Protein AF-A0A4R1BFG0-F1 (afdb_monomer)

pLDDT: mean 81.77, std 4.51, range [57.81, 87.94]

Sequence (92 aa):
MSLRPVAMTIAFFSFMLTTVFGLADMMYDFDYFIWQSVGVLIFGNLYFAAVFFLAMFYDLTDRPRRNLLAAFWLGAIPTAAYLYRLYELAVL

Organism: NCBI:txid2502780

Foldseek 3D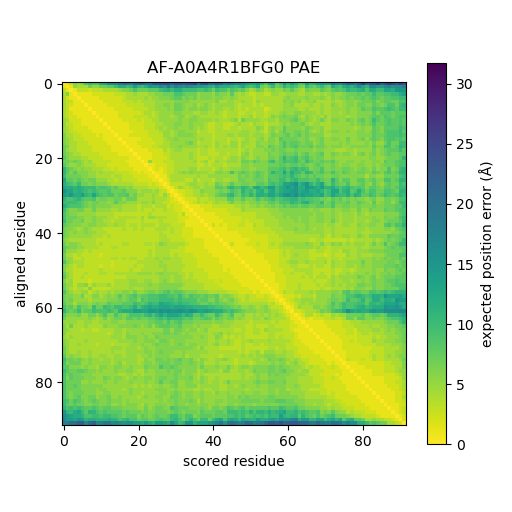i:
DDCLVVLVVLLVVLQVVLVCVLVVQCVPDVVPCVVVSVVSNVLSVVLSVVSVVCSVCVVVDPCSPVVVVVSVVSSVVVVVVSVVVVVVVVVD

Radius of gyration: 14.88 Å; Cα contacts (8 Å, |Δi|>4): 56; chains: 1; bounding box: 33×16×45 Å

Mean predicted aligned error: 5.35 Å

Secondary structure (DSSP, 8-state):
--SHHHHHHHHHHHHHHHHHHHHHHHHH-HHHHHHHHHHHHHHHHHHHHHHHHHHHTGGG-S-HHHHHHHHHHHHHHHHHHHHHHHHHHHH-

Structure (mmCIF, N/CA/C/O backbone):
data_AF-A0A4R1BFG0-F1
#
_entry.id   AF-A0A4R1BFG0-F1
#
loop_
_atom_site.group_PDB
_atom_site.id
_atom_site.type_symbol
_atom_site.label_atom_id
_atom_site.label_alt_id
_atom_site.label_comp_id
_atom_site.label_asym_id
_atom_site.label_entity_id
_atom_site.label_seq_id
_atom_site.pdbx_PDB_ins_code
_atom_site.Cartn_x
_atom_site.Cartn_y
_atom_site.Cartn_z
_atom_site.occupancy
_atom_site.B_iso_or_equiv
_atom_site.auth_seq_id
_atom_site.auth_comp_id
_atom_site.auth_asym_id
_atom_site.auth_atom_id
_atom_site.pdbx_PDB_model_num
ATOM 1 N N . MET A 1 1 ? -18.068 -8.027 15.631 1.00 61.38 1 MET A N 1
ATOM 2 C CA . MET A 1 1 ? -16.697 -8.461 15.278 1.00 61.38 1 MET A CA 1
ATOM 3 C C . MET A 1 1 ? -15.781 -7.250 15.358 1.00 61.38 1 MET A C 1
ATOM 5 O O . MET A 1 1 ? -16.147 -6.216 14.813 1.00 61.38 1 MET A O 1
ATOM 9 N N . SER A 1 2 ? -14.647 -7.341 16.058 1.00 74.81 2 SER A N 1
ATOM 10 C CA . SER A 1 2 ? -13.637 -6.273 16.045 1.00 74.81 2 SER A CA 1
ATOM 11 C C . SER A 1 2 ? -13.004 -6.196 14.653 1.00 74.81 2 SER A C 1
ATOM 13 O O . SER A 1 2 ? -12.593 -7.224 14.122 1.00 74.81 2 SER A O 1
ATOM 15 N N . LEU A 1 3 ? -12.945 -5.005 14.045 1.00 78.56 3 LEU A N 1
ATOM 16 C CA . LEU A 1 3 ? -12.301 -4.801 12.737 1.00 78.56 3 LEU A CA 1
ATOM 17 C C . LEU A 1 3 ? -10.792 -4.523 12.864 1.00 78.56 3 LEU A C 1
ATOM 19 O O . LEU A 1 3 ? -10.105 -4.364 11.857 1.00 78.56 3 LEU A O 1
ATOM 23 N N . ARG A 1 4 ? -10.257 -4.491 14.089 1.00 80.81 4 ARG A N 1
ATOM 24 C CA . ARG A 1 4 ? -8.836 -4.249 14.356 1.00 80.81 4 ARG A CA 1
ATOM 25 C C . ARG A 1 4 ? -7.908 -5.288 13.703 1.00 80.81 4 ARG A C 1
ATOM 27 O O . ARG A 1 4 ? -6.947 -4.862 13.068 1.00 80.81 4 ARG A O 1
ATOM 34 N N . PRO A 1 5 ? -8.185 -6.610 13.759 1.00 85.31 5 PRO A N 1
ATOM 35 C CA . PRO A 1 5 ? -7.368 -7.597 13.050 1.00 85.31 5 PRO A CA 1
ATOM 36 C C . PRO A 1 5 ? -7.379 -7.370 11.536 1.00 85.31 5 PRO A C 1
ATOM 38 O O . PRO A 1 5 ? -6.340 -7.461 10.899 1.00 85.31 5 PRO A O 1
ATOM 41 N N . VAL A 1 6 ? -8.531 -6.982 10.977 1.00 82.06 6 VAL A N 1
ATOM 42 C CA . VAL A 1 6 ? -8.677 -6.688 9.544 1.00 82.06 6 VAL A CA 1
ATOM 43 C C . VAL A 1 6 ? -7.800 -5.500 9.142 1.00 82.06 6 VAL A C 1
ATOM 45 O O . VAL A 1 6 ? -7.071 -5.587 8.160 1.00 82.06 6 VAL A O 1
ATOM 48 N N . ALA A 1 7 ? -7.815 -4.412 9.919 1.00 80.88 7 ALA A N 1
ATOM 49 C CA . ALA A 1 7 ? -6.963 -3.250 9.667 1.00 80.88 7 ALA A CA 1
ATOM 50 C C . ALA A 1 7 ? -5.465 -3.598 9.748 1.00 80.88 7 ALA A C 1
ATOM 52 O O . ALA A 1 7 ? -4.693 -3.176 8.890 1.00 80.88 7 ALA A O 1
ATOM 53 N N . MET A 1 8 ? -5.062 -4.420 10.726 1.00 82.00 8 MET A N 1
ATOM 54 C CA . MET A 1 8 ? -3.675 -4.891 10.855 1.00 82.00 8 MET A CA 1
ATOM 55 C C . MET A 1 8 ? -3.245 -5.741 9.657 1.00 82.00 8 MET A C 1
ATOM 57 O O . MET A 1 8 ? -2.149 -5.556 9.134 1.00 82.00 8 MET A O 1
ATOM 61 N N . THR A 1 9 ? -4.115 -6.635 9.183 1.00 85.12 9 THR A N 1
ATOM 62 C CA . THR A 1 9 ? -3.856 -7.436 7.982 1.00 85.12 9 THR A CA 1
ATOM 63 C C . THR A 1 9 ? -3.706 -6.549 6.747 1.00 85.12 9 THR A C 1
ATOM 65 O O . THR A 1 9 ? -2.757 -6.733 5.993 1.00 85.12 9 THR A O 1
ATOM 68 N N . ILE A 1 10 ? -4.577 -5.550 6.558 1.00 83.06 10 ILE A N 1
ATOM 69 C CA . ILE A 1 10 ? -4.478 -4.604 5.433 1.00 83.06 10 ILE A CA 1
ATOM 70 C C . ILE A 1 10 ? -3.163 -3.820 5.488 1.00 83.06 10 ILE A C 1
ATOM 72 O O . ILE A 1 10 ? -2.501 -3.683 4.461 1.00 83.06 10 ILE A O 1
ATOM 76 N N . ALA A 1 11 ? -2.762 -3.337 6.668 1.00 81.56 11 ALA A N 1
ATOM 77 C CA . ALA A 1 11 ? -1.487 -2.648 6.837 1.00 81.56 11 ALA A CA 1
ATOM 78 C C . ALA A 1 11 ? -0.318 -3.567 6.441 1.00 81.56 11 ALA A C 1
ATOM 80 O O . ALA A 1 11 ? 0.484 -3.215 5.578 1.00 81.56 11 ALA A O 1
ATOM 81 N N . PHE A 1 12 ? -0.266 -4.778 6.998 1.00 84.25 12 PHE A N 1
ATOM 82 C CA . PHE A 1 12 ? 0.798 -5.735 6.700 1.00 84.25 12 PHE A CA 1
ATOM 83 C C . PHE A 1 12 ? 0.884 -6.081 5.206 1.00 84.25 12 PHE A C 1
ATOM 85 O O . PHE A 1 12 ? 1.968 -6.028 4.625 1.00 84.25 12 PHE A O 1
ATOM 92 N N . PHE A 1 13 ? -0.252 -6.373 4.564 1.00 83.38 13 PHE A N 1
ATOM 93 C CA . PHE A 1 13 ? -0.291 -6.643 3.126 1.00 83.38 13 PHE A CA 1
ATOM 94 C C . PHE A 1 13 ? 0.148 -5.441 2.300 1.00 83.38 13 PHE A C 1
ATOM 96 O O . PHE A 1 13 ? 0.873 -5.623 1.328 1.00 83.38 13 PHE A O 1
ATOM 103 N N . SER A 1 14 ? -0.247 -4.227 2.685 1.00 82.81 14 SER A N 1
ATOM 104 C CA . SER A 1 14 ? 0.200 -3.032 1.980 1.00 82.81 14 SER A CA 1
ATOM 105 C C . SER A 1 14 ? 1.714 -2.884 2.035 1.00 82.81 14 SER A C 1
ATOM 107 O O . SER A 1 14 ? 2.318 -2.655 0.996 1.00 82.81 14 SER A O 1
ATOM 109 N N . PHE A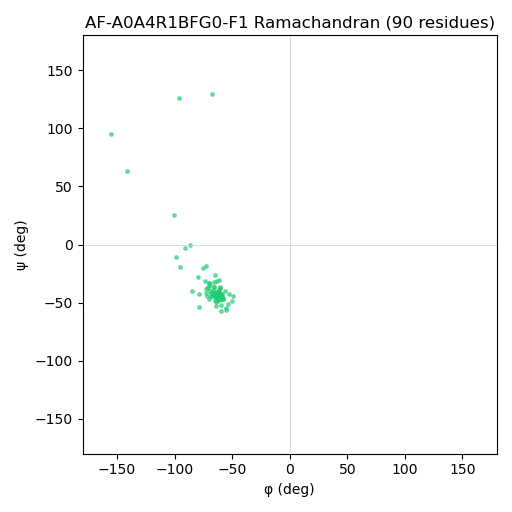 1 15 ? 2.320 -3.037 3.216 1.00 81.38 15 PHE A N 1
ATOM 110 C CA . PHE A 1 15 ? 3.770 -2.935 3.378 1.00 81.38 15 PHE A CA 1
ATOM 111 C C . PHE A 1 15 ? 4.506 -3.987 2.542 1.00 81.38 15 PHE A C 1
ATOM 113 O O . PHE A 1 15 ? 5.439 -3.663 1.806 1.00 81.38 15 PHE A O 1
ATOM 120 N N . MET A 1 16 ? 4.049 -5.240 2.616 1.00 84.75 16 MET A N 1
ATOM 121 C CA . MET A 1 16 ? 4.557 -6.347 1.806 1.00 84.75 16 MET A CA 1
ATOM 122 C C . MET A 1 16 ? 4.488 -6.032 0.309 1.00 84.75 16 MET A C 1
ATOM 124 O O . MET A 1 16 ? 5.510 -6.068 -0.370 1.00 84.75 16 MET A O 1
ATOM 128 N N . LEU A 1 17 ? 3.299 -5.705 -0.206 1.00 82.81 17 LEU A N 1
ATOM 129 C CA . LEU A 1 17 ? 3.075 -5.504 -1.638 1.00 82.81 17 LEU A CA 1
ATOM 130 C C . LEU A 1 17 ? 3.872 -4.320 -2.174 1.00 82.81 17 LEU A C 1
ATOM 132 O O . LEU A 1 17 ? 4.502 -4.444 -3.216 1.00 82.81 17 LEU A O 1
ATOM 136 N N . THR A 1 18 ? 3.907 -3.195 -1.462 1.00 82.88 18 THR A N 1
ATOM 137 C CA . THR A 1 18 ? 4.623 -2.007 -1.945 1.00 82.88 18 THR A CA 1
ATOM 138 C C . THR A 1 18 ? 6.129 -2.205 -1.928 1.00 82.88 18 THR A C 1
ATOM 140 O O . THR A 1 18 ? 6.820 -1.697 -2.805 1.00 82.88 18 THR A O 1
ATOM 143 N N . THR A 1 19 ? 6.639 -2.974 -0.964 1.00 82.12 19 THR A N 1
ATOM 144 C CA . THR A 1 19 ? 8.061 -3.325 -0.904 1.00 82.12 19 THR A CA 1
ATOM 145 C C . THR A 1 19 ? 8.426 -4.292 -2.024 1.00 82.12 19 THR A C 1
ATOM 147 O O . THR A 1 19 ? 9.398 -4.060 -2.733 1.00 82.12 19 THR A O 1
ATOM 150 N N . VAL A 1 20 ? 7.628 -5.346 -2.226 1.00 85.25 20 VAL A N 1
ATOM 151 C CA . VAL A 1 20 ? 7.868 -6.335 -3.285 1.00 85.25 20 VAL A CA 1
ATOM 152 C C . VAL A 1 20 ? 7.769 -5.691 -4.665 1.00 85.25 20 VAL A C 1
ATOM 154 O O . VAL A 1 20 ? 8.682 -5.864 -5.459 1.00 85.25 20 VAL A O 1
ATOM 157 N N . PHE A 1 21 ? 6.717 -4.919 -4.945 1.00 81.19 21 PHE A N 1
ATOM 158 C CA . PHE A 1 21 ? 6.538 -4.260 -6.241 1.00 81.19 21 PHE A CA 1
ATOM 159 C C . PHE A 1 21 ? 7.579 -3.171 -6.494 1.00 81.19 21 PHE A C 1
ATOM 161 O O . PHE A 1 21 ? 8.191 -3.147 -7.557 1.00 81.19 21 PHE A O 1
ATOM 168 N N . GLY A 1 22 ? 7.856 -2.327 -5.496 1.00 78.50 22 GLY A N 1
ATOM 169 C CA . GLY A 1 22 ? 8.887 -1.301 -5.618 1.00 78.50 22 GLY A CA 1
ATOM 170 C C . GLY A 1 22 ? 10.268 -1.890 -5.915 1.00 78.50 22 GLY A C 1
ATOM 171 O O . GLY A 1 22 ? 10.979 -1.374 -6.772 1.00 78.50 22 GLY A O 1
ATOM 172 N N . LEU A 1 23 ? 10.636 -2.989 -5.249 1.00 82.12 23 LEU A N 1
ATOM 173 C CA . LEU A 1 23 ? 11.906 -3.672 -5.500 1.00 82.12 23 LEU A CA 1
ATOM 174 C C . LEU A 1 23 ? 11.913 -4.437 -6.827 1.00 82.12 23 LEU A C 1
ATOM 176 O O . LEU A 1 23 ? 12.914 -4.390 -7.536 1.00 82.12 23 LEU A O 1
ATOM 180 N N . ALA A 1 24 ? 10.822 -5.126 -7.172 1.00 81.25 24 ALA A N 1
ATOM 181 C CA . ALA A 1 24 ? 10.725 -5.897 -8.409 1.00 81.25 24 ALA A CA 1
ATOM 182 C C . ALA A 1 2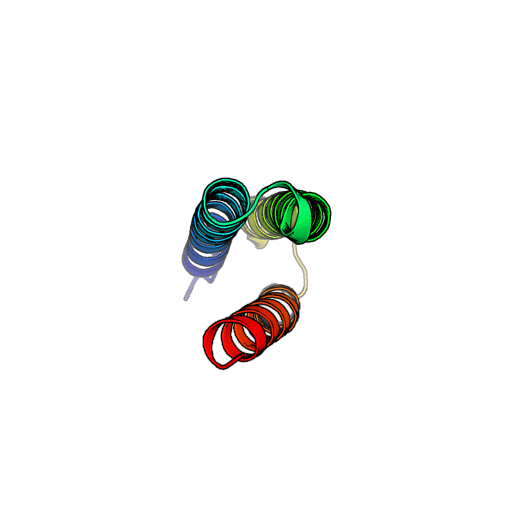4 ? 10.903 -5.006 -9.646 1.00 81.25 24 ALA A C 1
ATOM 184 O O . ALA A 1 24 ? 11.666 -5.362 -10.540 1.00 81.25 24 ALA A O 1
ATOM 185 N N . ASP A 1 25 ? 10.284 -3.826 -9.658 1.00 77.94 25 ASP A N 1
ATOM 186 C CA . ASP A 1 25 ? 10.446 -2.865 -10.751 1.00 77.94 25 ASP A CA 1
ATOM 187 C C . ASP A 1 25 ? 11.878 -2.347 -10.877 1.00 77.94 25 ASP A C 1
ATOM 189 O O . ASP A 1 25 ? 12.422 -2.296 -11.978 1.00 77.94 25 ASP A O 1
ATOM 193 N N . MET A 1 26 ? 12.518 -2.011 -9.749 1.00 79.62 26 MET A N 1
ATOM 194 C CA . MET A 1 26 ? 13.920 -1.579 -9.749 1.00 79.62 26 MET A CA 1
ATOM 195 C C . MET A 1 26 ? 14.859 -2.669 -10.277 1.00 79.62 26 MET A C 1
ATOM 197 O O . MET A 1 26 ? 15.902 -2.348 -10.842 1.00 79.62 26 MET A O 1
ATOM 201 N N . MET A 1 27 ? 14.513 -3.944 -10.076 1.00 82.19 27 MET A N 1
ATOM 202 C CA . MET A 1 27 ? 15.286 -5.080 -10.581 1.00 82.19 27 MET A CA 1
ATOM 203 C C . MET A 1 27 ? 15.036 -5.374 -12.063 1.00 82.19 27 MET A C 1
ATOM 205 O O . MET A 1 27 ? 15.920 -5.943 -12.700 1.00 82.19 27 MET A O 1
ATOM 209 N N . TYR A 1 28 ? 13.857 -5.042 -12.595 1.00 80.50 28 TYR A N 1
ATOM 210 C CA . TYR A 1 28 ? 13.495 -5.351 -13.978 1.00 80.50 28 TYR A CA 1
ATOM 211 C C . TYR A 1 28 ? 14.129 -4.371 -14.971 1.00 80.50 28 TYR A C 1
ATOM 213 O O . TYR A 1 28 ? 14.830 -4.803 -15.882 1.00 80.50 28 TYR A O 1
ATOM 221 N N . ASP A 1 29 ? 13.924 -3.066 -14.777 1.00 77.31 29 ASP A N 1
ATOM 222 C CA . ASP A 1 29 ? 14.547 -2.027 -15.604 1.00 77.31 29 ASP A CA 1
ATOM 223 C C . ASP A 1 29 ? 14.641 -0.710 -14.816 1.00 77.31 29 ASP A C 1
ATOM 225 O O . ASP A 1 29 ? 13.705 0.086 -14.711 1.00 77.31 29 ASP A O 1
ATOM 229 N N . PHE A 1 30 ? 15.805 -0.501 -14.206 1.00 76.94 30 PHE A N 1
ATOM 230 C CA . PHE A 1 30 ? 16.037 0.620 -13.306 1.00 76.94 30 PHE A CA 1
ATOM 231 C C . PHE A 1 30 ? 15.845 1.979 -13.993 1.00 76.94 30 PHE A C 1
ATOM 233 O O . PHE A 1 30 ? 15.220 2.868 -13.417 1.00 76.94 30 PHE A O 1
ATOM 240 N N . ASP A 1 31 ? 16.336 2.145 -15.221 1.00 80.69 31 ASP A N 1
ATOM 241 C CA . ASP A 1 31 ? 16.342 3.447 -15.893 1.00 80.69 31 ASP A CA 1
ATOM 242 C C . ASP A 1 31 ? 14.928 3.896 -16.283 1.00 80.69 31 ASP A C 1
ATOM 244 O O . ASP A 1 31 ? 14.614 5.089 -16.231 1.00 80.69 31 ASP A O 1
ATOM 248 N N . TYR A 1 32 ? 14.052 2.944 -16.616 1.00 78.19 32 TYR A N 1
ATOM 249 C CA . 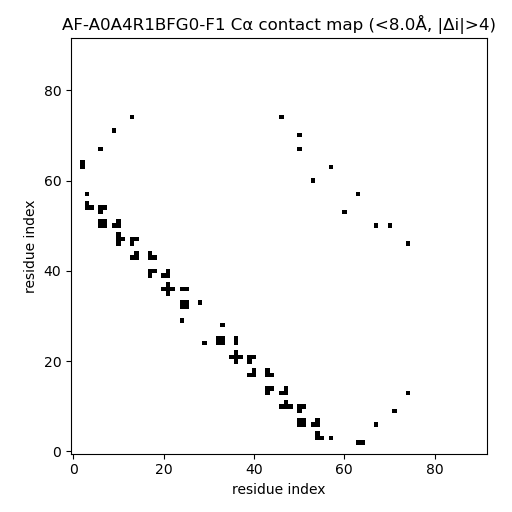TYR A 1 32 ? 12.666 3.238 -16.968 1.00 78.19 32 TYR A CA 1
ATOM 250 C C . TYR A 1 32 ? 11.747 3.353 -15.741 1.00 78.19 32 TYR A C 1
ATOM 252 O O . TYR A 1 32 ? 10.894 4.247 -15.690 1.00 78.19 32 TYR A O 1
ATOM 260 N N . PHE A 1 33 ? 11.924 2.485 -14.737 1.00 77.56 33 PHE A N 1
ATOM 261 C CA . PHE A 1 33 ? 10.954 2.327 -13.648 1.00 77.56 33 PHE A CA 1
ATOM 262 C C . PHE A 1 33 ? 11.281 3.057 -12.348 1.00 77.56 33 PHE A C 1
ATOM 264 O O . PHE A 1 33 ? 10.392 3.182 -11.504 1.00 77.56 33 PHE A O 1
ATOM 271 N N . ILE A 1 34 ? 12.491 3.604 -12.166 1.00 81.00 34 ILE A N 1
ATOM 272 C CA . ILE A 1 34 ? 12.923 4.166 -10.871 1.00 81.00 34 ILE A CA 1
ATOM 273 C C . ILE A 1 34 ? 11.911 5.137 -10.251 1.00 81.00 34 ILE A C 1
ATOM 275 O O . ILE A 1 34 ? 11.599 5.041 -9.064 1.00 81.00 34 ILE A O 1
ATOM 279 N N . TRP A 1 35 ? 11.342 6.047 -11.043 1.00 80.12 35 TRP A N 1
ATOM 280 C CA . TRP A 1 35 ? 10.387 7.036 -10.543 1.00 80.12 35 TRP A CA 1
ATOM 281 C C . TRP A 1 35 ? 9.058 6.407 -10.118 1.00 80.12 35 TRP A C 1
ATOM 283 O O . TRP A 1 35 ? 8.458 6.847 -9.136 1.00 80.12 35 TRP A O 1
ATOM 293 N N . GLN A 1 36 ? 8.608 5.364 -10.819 1.00 80.19 36 GLN A N 1
ATOM 294 C CA . GLN A 1 36 ? 7.396 4.624 -10.468 1.00 80.19 36 GLN A CA 1
ATOM 295 C C . GLN A 1 36 ? 7.634 3.776 -9.217 1.00 80.19 36 GLN A C 1
ATOM 297 O O . GLN A 1 36 ? 6.832 3.849 -8.287 1.00 80.19 36 GLN A O 1
ATOM 302 N N . SER A 1 37 ? 8.771 3.080 -9.129 1.00 81.88 37 SER A N 1
ATOM 303 C CA . SER A 1 37 ? 9.182 2.322 -7.943 1.00 81.88 37 SER A CA 1
ATOM 304 C C . SER A 1 37 ? 9.276 3.205 -6.703 1.00 81.88 37 SER A C 1
ATOM 306 O O . SER A 1 37 ? 8.729 2.869 -5.653 1.00 81.88 37 SER A O 1
ATOM 308 N N . VAL A 1 38 ? 9.923 4.369 -6.816 1.00 84.31 38 VAL A N 1
ATOM 309 C CA . VAL A 1 38 ? 10.024 5.349 -5.726 1.00 84.31 38 VAL A CA 1
ATOM 310 C C . VAL A 1 38 ? 8.638 5.864 -5.338 1.00 84.31 38 VAL A C 1
ATOM 312 O O . VAL A 1 38 ? 8.327 5.936 -4.150 1.00 84.31 38 VAL A O 1
ATOM 315 N N . GLY A 1 39 ? 7.776 6.164 -6.313 1.00 82.62 39 GLY A N 1
ATOM 316 C CA . GLY A 1 39 ? 6.394 6.576 -6.064 1.00 82.62 39 GLY A CA 1
ATOM 317 C C . GLY A 1 39 ? 5.586 5.522 -5.301 1.00 82.62 39 GLY A C 1
ATOM 318 O O . GLY A 1 39 ? 4.947 5.849 -4.300 1.00 82.62 39 GLY A O 1
ATOM 319 N N . VAL A 1 40 ? 5.662 4.256 -5.721 1.00 82.81 40 VAL A N 1
ATOM 320 C CA . VAL A 1 40 ? 4.994 3.117 -5.068 1.00 82.81 40 VAL A CA 1
ATOM 321 C C . VAL A 1 40 ? 5.534 2.895 -3.659 1.00 82.81 40 VAL A C 1
ATOM 323 O O . VAL A 1 40 ? 4.748 2.677 -2.737 1.00 82.81 40 VAL A O 1
ATOM 326 N N . LEU A 1 41 ? 6.849 3.007 -3.457 1.00 85.06 41 LEU A N 1
ATOM 327 C CA . LEU A 1 41 ? 7.462 2.881 -2.136 1.00 85.06 41 LEU A CA 1
ATOM 328 C C . LEU A 1 41 ? 7.019 4.006 -1.197 1.00 85.06 41 LEU A C 1
ATOM 330 O O . LEU A 1 41 ? 6.612 3.724 -0.071 1.00 85.06 41 LEU A O 1
ATOM 334 N N . ILE A 1 42 ? 7.061 5.266 -1.638 1.00 86.81 42 ILE A N 1
ATOM 335 C CA . ILE A 1 42 ? 6.652 6.411 -0.811 1.00 86.81 42 ILE A CA 1
ATOM 336 C C . ILE A 1 42 ? 5.163 6.311 -0.478 1.00 86.81 42 ILE A C 1
ATOM 338 O O . ILE A 1 42 ? 4.790 6.344 0.696 1.00 86.81 42 ILE A O 1
ATOM 342 N N . PHE A 1 43 ? 4.313 6.149 -1.494 1.00 85.94 43 PHE A N 1
ATOM 343 C CA . PHE A 1 43 ? 2.871 6.032 -1.303 1.00 85.94 43 PHE A CA 1
ATOM 344 C C . PHE A 1 43 ? 2.525 4.839 -0.407 1.00 85.94 43 PHE A C 1
ATOM 346 O O . PHE A 1 43 ? 1.758 4.975 0.545 1.00 85.94 43 PHE A O 1
ATOM 353 N N . GLY A 1 44 ? 3.139 3.689 -0.673 1.00 83.56 44 GLY A N 1
ATOM 354 C CA . GLY A 1 44 ? 2.936 2.456 0.068 1.00 83.56 44 GLY A CA 1
ATOM 355 C C . GLY A 1 44 ? 3.285 2.558 1.544 1.00 83.56 44 GLY A C 1
ATOM 356 O O . GLY A 1 44 ? 2.498 2.139 2.390 1.00 83.56 44 GLY A O 1
ATOM 357 N N . ASN A 1 45 ? 4.426 3.172 1.867 1.00 84.44 45 ASN A N 1
ATOM 358 C CA . ASN A 1 45 ? 4.847 3.381 3.251 1.00 84.44 45 ASN A CA 1
ATOM 359 C C . ASN A 1 45 ? 3.960 4.401 3.981 1.00 84.44 45 ASN A C 1
ATOM 361 O O . ASN A 1 45 ? 3.592 4.175 5.135 1.00 84.44 45 ASN A O 1
ATOM 365 N N . LEU A 1 46 ? 3.563 5.493 3.316 1.00 87.31 46 LEU A N 1
ATOM 366 C CA . LEU A 1 46 ? 2.634 6.472 3.892 1.00 87.31 46 LEU A CA 1
ATOM 367 C C . LEU A 1 46 ? 1.255 5.855 4.154 1.00 87.31 46 LEU A C 1
ATOM 369 O O . LEU A 1 46 ? 0.672 6.059 5.220 1.00 87.31 46 LEU A O 1
ATOM 373 N N . TYR A 1 47 ? 0.750 5.067 3.207 1.00 85.31 47 TYR A N 1
ATOM 374 C CA . TYR A 1 47 ? -0.516 4.361 3.350 1.00 85.31 47 TYR A CA 1
ATOM 375 C C . TYR A 1 47 ? -0.440 3.288 4.446 1.00 85.31 47 TYR A C 1
ATOM 377 O O . TYR A 1 47 ? -1.329 3.224 5.296 1.00 85.31 47 TYR A O 1
ATOM 385 N N . PHE A 1 48 ? 0.643 2.503 4.499 1.00 87.06 48 PHE A N 1
ATOM 386 C CA . PHE A 1 48 ? 0.900 1.558 5.587 1.00 87.06 48 PHE A CA 1
ATOM 387 C C . PHE A 1 48 ? 0.841 2.250 6.949 1.00 87.06 48 PHE A C 1
ATOM 389 O O . PHE A 1 48 ? 0.097 1.805 7.822 1.00 87.06 48 PHE A O 1
ATOM 396 N N . ALA A 1 49 ? 1.569 3.359 7.115 1.00 86.25 49 ALA A N 1
ATOM 397 C CA . ALA A 1 49 ? 1.571 4.121 8.356 1.00 86.25 49 ALA A CA 1
ATOM 39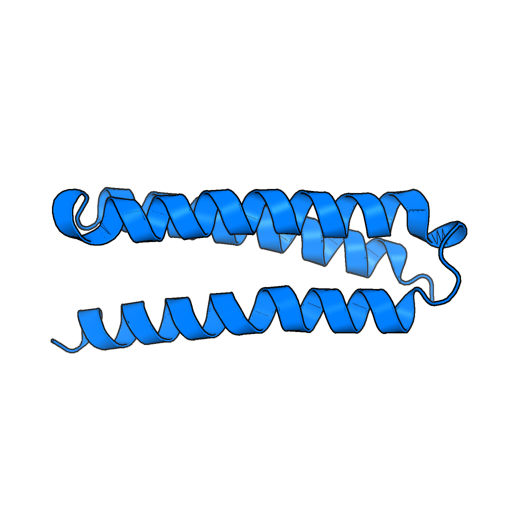8 C C . ALA A 1 49 ? 0.155 4.592 8.721 1.00 86.25 49 ALA A C 1
ATOM 400 O O . ALA A 1 49 ? -0.283 4.400 9.853 1.00 86.25 49 ALA A O 1
ATOM 401 N N . ALA A 1 50 ? -0.601 5.133 7.760 1.00 86.44 50 ALA A N 1
ATOM 402 C CA . ALA A 1 50 ? -1.969 5.596 7.985 1.00 86.44 50 ALA A CA 1
ATOM 403 C C . ALA A 1 50 ? -2.915 4.469 8.443 1.00 86.44 50 ALA A C 1
ATOM 405 O O . ALA A 1 50 ? -3.665 4.644 9.407 1.00 86.44 50 ALA A O 1
ATOM 406 N N . VAL A 1 51 ? -2.870 3.298 7.798 1.00 85.50 51 VAL A N 1
ATOM 407 C CA . VAL A 1 51 ? -3.708 2.146 8.179 1.00 85.50 51 VAL A CA 1
ATOM 408 C C . VAL A 1 51 ? -3.251 1.538 9.503 1.00 85.50 51 VAL A C 1
ATOM 410 O O . VAL A 1 51 ? -4.087 1.143 10.315 1.00 85.50 51 VAL A O 1
ATOM 413 N N . PHE A 1 52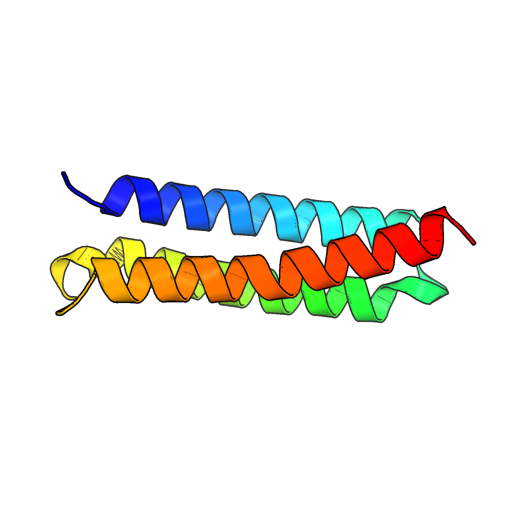 ? -1.945 1.507 9.765 1.00 84.81 52 PHE A N 1
ATOM 414 C CA . PHE A 1 52 ? -1.395 1.050 11.036 1.00 84.81 52 PHE A CA 1
ATOM 415 C C . PHE A 1 52 ? -1.837 1.949 12.199 1.00 84.81 52 PHE A C 1
ATOM 417 O O . PHE A 1 52 ? -2.320 1.448 13.214 1.00 84.81 52 PHE A O 1
ATOM 424 N N . PHE A 1 53 ? -1.778 3.274 12.031 1.00 87.62 53 PHE A N 1
ATOM 425 C CA . PHE A 1 53 ? -2.310 4.221 13.012 1.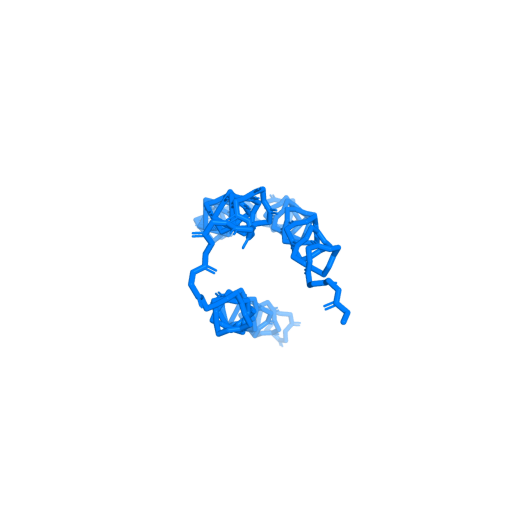00 87.62 53 PHE A CA 1
ATOM 426 C C . PHE A 1 53 ? -3.818 4.052 13.215 1.00 87.62 53 PHE A C 1
ATOM 428 O O . PHE A 1 53 ? -4.278 4.029 14.357 1.00 87.62 53 PHE A O 1
ATOM 435 N N . LEU A 1 54 ? -4.585 3.855 12.138 1.00 85.69 54 LEU A N 1
ATOM 436 C CA . LEU A 1 54 ? -6.017 3.561 12.225 1.00 85.69 54 LEU A CA 1
ATOM 437 C C . LEU A 1 54 ? -6.291 2.258 12.998 1.00 85.69 54 LEU A C 1
ATOM 439 O O . LEU A 1 54 ? -7.266 2.176 13.742 1.00 85.69 54 LEU A O 1
ATOM 443 N N . ALA A 1 55 ? -5.438 1.243 12.848 1.00 84.31 55 ALA A N 1
ATOM 444 C CA . ALA A 1 55 ? -5.546 -0.018 13.574 1.00 84.31 55 ALA A CA 1
ATOM 445 C C . ALA A 1 55 ? -5.160 0.119 15.059 1.00 84.31 55 ALA A C 1
ATOM 447 O O . ALA A 1 55 ? -5.792 -0.500 15.918 1.00 84.31 55 ALA A O 1
ATOM 448 N N . MET A 1 56 ? -4.140 0.926 15.375 1.00 85.75 56 MET A N 1
ATOM 449 C CA . MET A 1 56 ? -3.714 1.204 16.752 1.00 85.75 56 MET A CA 1
ATOM 450 C C . MET A 1 56 ? -4.744 2.030 17.524 1.00 85.75 56 MET A C 1
ATOM 452 O O . MET A 1 56 ? -5.053 1.698 18.665 1.00 85.75 56 MET A O 1
ATOM 456 N N . PHE A 1 57 ? -5.296 3.067 16.895 1.00 85.75 57 PHE A N 1
ATOM 457 C CA . PHE A 1 57 ? -6.264 3.990 17.494 1.00 85.75 57 PHE A CA 1
ATOM 458 C C . PHE A 1 57 ? -7.709 3.680 17.086 1.00 85.75 57 PHE A C 1
ATOM 460 O O . PHE A 1 57 ? -8.580 4.552 17.097 1.00 85.75 57 PHE A O 1
ATOM 467 N N . TYR A 1 58 ? -7.974 2.419 16.740 1.00 81.88 58 TYR A N 1
ATOM 468 C CA . TYR A 1 58 ? -9.284 1.948 16.302 1.00 81.88 58 TYR A CA 1
ATOM 469 C C . TYR A 1 58 ? -10.394 2.309 17.300 1.00 81.88 58 TYR A C 1
ATOM 471 O O . TYR A 1 58 ? -11.456 2.781 16.899 1.00 81.88 58 TYR A O 1
ATOM 479 N N . ASP A 1 59 ? -10.114 2.144 18.595 1.00 82.50 59 ASP A N 1
ATOM 480 C CA . ASP A 1 59 ? -11.071 2.383 19.680 1.00 82.50 59 ASP A CA 1
ATOM 481 C C . ASP A 1 59 ? -11.351 3.880 19.923 1.00 82.50 59 ASP A C 1
ATOM 483 O O . ASP A 1 59 ? -12.372 4.224 20.509 1.00 82.50 59 ASP A O 1
ATOM 487 N N . LEU A 1 60 ? -10.478 4.776 19.441 1.00 84.19 60 LEU A N 1
ATOM 488 C CA . LEU A 1 60 ? -10.644 6.236 19.533 1.00 84.19 60 LEU A CA 1
ATOM 489 C C . LEU A 1 60 ? -11.366 6.835 18.317 1.00 84.19 60 LEU A C 1
ATOM 491 O O . LEU A 1 60 ? -11.568 8.043 18.243 1.00 84.19 60 LEU A O 1
ATOM 495 N N . THR A 1 61 ? -11.701 6.013 17.324 1.00 81.38 61 THR A N 1
ATOM 496 C CA . THR A 1 61 ? -12.221 6.486 16.043 1.00 81.38 61 THR A CA 1
ATOM 497 C C . THR 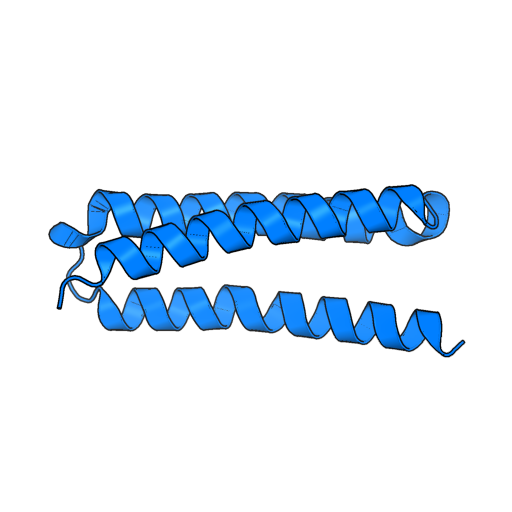A 1 61 ? -13.749 6.435 16.030 1.00 81.38 61 THR A C 1
ATOM 499 O O . THR A 1 61 ? -14.330 5.369 16.199 1.00 81.38 61 THR A O 1
ATOM 502 N N . ASP A 1 62 ? -14.418 7.549 15.714 1.00 83.06 62 ASP A N 1
ATOM 503 C CA . ASP A 1 62 ? -15.893 7.629 15.722 1.00 83.06 62 ASP A CA 1
ATOM 504 C C . ASP A 1 62 ? -16.583 6.732 14.676 1.00 83.06 62 ASP A C 1
ATOM 506 O O . ASP A 1 62 ? -17.752 6.366 14.812 1.00 83.06 62 ASP A O 1
ATOM 510 N N . ARG A 1 63 ? -15.898 6.417 13.564 1.00 85.75 63 ARG A N 1
ATOM 511 C CA . ARG A 1 63 ? -16.470 5.685 12.412 1.00 85.75 63 ARG A CA 1
ATOM 512 C C . ARG A 1 63 ? -15.483 4.686 11.795 1.00 85.75 63 ARG A C 1
ATOM 514 O O . ARG A 1 63 ? -15.144 4.807 10.612 1.00 85.75 63 ARG A O 1
ATOM 521 N N . PRO A 1 64 ? -15.061 3.657 12.545 1.00 81.38 64 PRO A N 1
ATOM 522 C CA . PRO A 1 64 ? -13.986 2.761 12.134 1.00 81.38 64 PRO A CA 1
ATOM 523 C C . PRO A 1 64 ? -14.284 2.041 10.815 1.00 81.38 64 PRO A C 1
ATOM 525 O O . PRO A 1 64 ? -13.438 1.985 9.931 1.00 81.38 64 PRO A O 1
ATOM 528 N N . ARG A 1 65 ? -15.520 1.559 10.626 1.00 83.88 65 ARG A N 1
ATOM 529 C CA . ARG A 1 65 ? -15.930 0.844 9.405 1.00 83.88 65 ARG A CA 1
ATOM 530 C C . ARG A 1 65 ? -15.811 1.703 8.142 1.00 83.88 65 ARG A C 1
ATOM 532 O O . ARG A 1 65 ? -15.365 1.210 7.113 1.00 83.88 65 ARG A O 1
ATOM 539 N N . ARG A 1 66 ? -16.209 2.979 8.210 1.00 87.94 66 ARG A N 1
ATOM 540 C CA . ARG A 1 66 ? -16.127 3.899 7.064 1.00 87.94 66 ARG A CA 1
ATOM 541 C C . ARG A 1 66 ? -14.674 4.222 6.732 1.00 87.94 66 ARG A C 1
ATOM 543 O O . ARG A 1 66 ? -14.314 4.228 5.562 1.00 87.94 66 ARG A O 1
ATOM 550 N N . ASN A 1 67 ? -13.852 4.447 7.754 1.00 85.75 67 ASN A N 1
ATOM 551 C CA . ASN A 1 67 ? -12.434 4.750 7.575 1.00 85.75 67 ASN A CA 1
ATOM 552 C C . ASN A 1 67 ? -11.676 3.555 6.986 1.00 85.75 67 ASN A C 1
ATOM 554 O O . ASN A 1 67 ? -10.819 3.735 6.133 1.00 85.75 67 ASN A O 1
ATOM 558 N N . LEU A 1 68 ? -12.049 2.336 7.375 1.00 83.88 68 LEU A N 1
ATOM 559 C CA . LEU A 1 68 ? -11.451 1.103 6.866 1.00 83.88 68 LEU A CA 1
ATOM 560 C C . LEU A 1 68 ? -11.841 0.830 5.402 1.00 83.88 68 LEU A C 1
ATOM 562 O O . LEU A 1 68 ? -10.998 0.414 4.614 1.00 83.88 68 LEU A O 1
ATOM 566 N N . LEU A 1 69 ? -13.083 1.139 5.008 1.00 84.50 69 LEU A N 1
ATOM 567 C CA . LEU A 1 69 ? -13.500 1.118 3.599 1.00 84.50 69 LEU A CA 1
ATOM 568 C C . LEU A 1 69 ? -12.776 2.185 2.770 1.00 84.50 69 LEU A C 1
ATOM 570 O O . LEU A 1 69 ? -12.337 1.898 1.661 1.00 84.50 69 LEU A O 1
ATOM 574 N N . ALA A 1 70 ? -12.639 3.402 3.299 1.00 85.19 70 ALA A N 1
ATOM 575 C CA . ALA A 1 70 ? -11.902 4.468 2.627 1.00 85.19 70 ALA A CA 1
ATOM 576 C C . ALA A 1 70 ? -10.425 4.093 2.445 1.00 85.19 70 ALA A C 1
ATOM 578 O O . ALA A 1 70 ? -9.896 4.255 1.351 1.00 85.19 70 ALA A O 1
ATOM 579 N N . ALA A 1 71 ? -9.795 3.526 3.481 1.00 84.75 71 ALA A N 1
ATOM 580 C CA . ALA A 1 71 ? -8.450 2.976 3.392 1.00 84.75 71 ALA A CA 1
ATOM 581 C C . ALA A 1 71 ? -8.371 1.926 2.277 1.00 84.75 71 ALA A C 1
ATOM 583 O O . ALA A 1 71 ? -7.607 2.106 1.338 1.00 84.75 71 ALA A O 1
ATOM 584 N N . PHE A 1 72 ? -9.235 0.906 2.298 1.00 83.44 72 PHE A N 1
ATOM 585 C CA . PHE A 1 72 ? -9.251 -0.130 1.264 1.00 83.44 72 PHE A CA 1
ATOM 586 C C . PHE A 1 72 ? -9.279 0.445 -0.161 1.00 83.44 72 PHE A C 1
ATOM 588 O O . PHE A 1 72 ? -8.452 0.063 -0.985 1.00 83.44 72 PHE A O 1
ATOM 595 N N . TRP A 1 73 ? -10.174 1.396 -0.446 1.00 83.12 73 TRP A N 1
ATOM 596 C CA . TRP A 1 73 ? -10.256 2.015 -1.772 1.00 83.12 73 TRP A CA 1
ATOM 597 C C . TRP A 1 73 ? -9.026 2.858 -2.119 1.00 83.12 73 TRP A C 1
ATOM 599 O O . TRP A 1 73 ? -8.551 2.798 -3.252 1.00 83.12 73 TRP A O 1
ATOM 609 N N . LEU A 1 74 ? -8.483 3.596 -1.148 1.00 84.00 74 LEU A N 1
ATOM 610 C CA . LEU A 1 74 ? -7.255 4.372 -1.323 1.00 84.00 74 LEU A CA 1
ATOM 611 C C . LEU A 1 74 ? -6.041 3.488 -1.618 1.00 84.00 74 LEU A C 1
ATOM 613 O O . LEU A 1 74 ? -5.165 3.927 -2.350 1.00 84.00 74 LEU A O 1
ATOM 617 N N . GLY A 1 75 ? -5.986 2.260 -1.099 1.00 78.94 75 GLY A N 1
ATOM 618 C CA . GLY A 1 75 ? -4.957 1.285 -1.471 1.00 78.94 75 GLY A CA 1
ATOM 619 C C . GLY A 1 75 ? -5.239 0.601 -2.815 1.00 78.94 75 GLY A C 1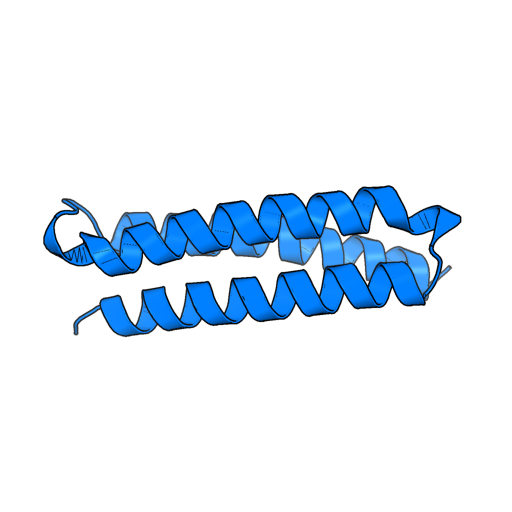
ATOM 620 O O . GLY A 1 75 ? -4.337 0.441 -3.638 1.00 78.94 75 GLY A O 1
ATOM 621 N N . ALA A 1 76 ? -6.494 0.219 -3.066 1.00 81.56 76 ALA A N 1
ATOM 622 C CA . ALA A 1 76 ? -6.887 -0.561 -4.239 1.00 81.56 76 ALA A CA 1
ATOM 623 C C . ALA A 1 76 ? -6.730 0.205 -5.562 1.00 81.56 76 ALA A C 1
ATOM 625 O O . ALA A 1 76 ? -6.244 -0.367 -6.533 1.00 81.56 76 ALA A O 1
ATOM 626 N N . ILE A 1 77 ? -7.105 1.490 -5.606 1.00 83.38 77 ILE A N 1
ATOM 627 C CA . ILE A 1 77 ? -7.035 2.317 -6.824 1.00 83.38 77 ILE A CA 1
ATOM 628 C C . ILE A 1 77 ? -5.597 2.428 -7.372 1.00 83.38 77 ILE A C 1
ATOM 630 O O . ILE A 1 77 ? -5.378 2.042 -8.521 1.00 83.38 77 ILE A O 1
ATOM 634 N N . PRO A 1 78 ? -4.600 2.909 -6.603 1.00 78.62 78 PRO A N 1
ATOM 635 C CA . PRO A 1 78 ? -3.227 3.013 -7.091 1.00 78.62 78 PRO A CA 1
ATOM 636 C C . PRO A 1 78 ? -2.604 1.645 -7.370 1.00 78.62 78 PRO A C 1
ATOM 638 O O . PRO A 1 78 ? -1.853 1.521 -8.331 1.00 78.62 78 PRO A O 1
ATOM 641 N N . THR A 1 79 ? -2.967 0.604 -6.613 1.00 78.81 79 THR A N 1
ATOM 642 C CA . THR A 1 79 ? -2.518 -0.767 -6.909 1.00 78.81 79 THR A CA 1
ATOM 643 C C . THR A 1 79 ? -3.051 -1.249 -8.262 1.00 78.81 79 THR A C 1
ATOM 645 O O . THR A 1 79 ? -2.300 -1.808 -9.055 1.00 78.81 79 THR A O 1
ATOM 648 N N . ALA A 1 80 ? -4.327 -1.003 -8.571 1.00 81.88 80 ALA A N 1
ATOM 649 C CA . ALA A 1 80 ? -4.916 -1.366 -9.859 1.00 81.88 80 ALA A CA 1
ATOM 650 C C . ALA A 1 80 ? -4.303 -0.568 -11.020 1.00 81.88 80 ALA A C 1
ATOM 652 O O . ALA A 1 80 ? -3.997 -1.143 -12.061 1.00 81.88 80 ALA A O 1
ATOM 653 N N . ALA A 1 81 ? -4.077 0.737 -10.832 1.00 80.75 81 ALA A N 1
ATOM 654 C CA . ALA A 1 81 ? -3.408 1.579 -11.823 1.00 80.75 81 ALA A CA 1
ATOM 655 C C . ALA A 1 81 ? -1.972 1.106 -12.101 1.00 80.75 81 ALA A C 1
ATOM 657 O O . ALA A 1 81 ? -1.542 1.061 -13.252 1.00 80.75 81 ALA A O 1
ATOM 658 N N . TYR A 1 82 ? -1.253 0.710 -11.051 1.00 77.50 82 TYR A N 1
ATOM 659 C CA . TYR A 1 82 ? 0.085 0.147 -11.152 1.00 77.50 82 TYR A CA 1
ATOM 660 C C . TYR A 1 82 ? 0.098 -1.183 -11.919 1.00 77.50 82 TYR A C 1
ATOM 662 O O . TYR A 1 82 ? 0.841 -1.322 -12.887 1.00 77.50 82 TYR A O 1
ATOM 670 N N . LEU A 1 83 ? -0.781 -2.127 -11.564 1.00 80.69 83 LEU A N 1
ATOM 671 C CA . LEU A 1 83 ? -0.905 -3.407 -12.272 1.00 80.69 83 LEU A CA 1
ATOM 672 C C . LEU A 1 83 ? -1.286 -3.225 -13.746 1.00 80.69 83 LEU A C 1
ATOM 674 O O . LEU A 1 83 ? -0.788 -3.952 -14.601 1.00 80.69 83 LEU A O 1
ATOM 678 N N . TYR A 1 84 ? -2.143 -2.249 -14.053 1.00 83.50 84 TYR A N 1
ATOM 679 C CA . TYR A 1 84 ? -2.503 -1.915 -15.429 1.00 83.50 84 TYR A CA 1
ATOM 680 C C . TYR A 1 84 ? -1.297 -1.398 -16.226 1.00 83.50 84 TYR A C 1
ATOM 682 O O . TYR A 1 84 ? -1.055 -1.866 -17.334 1.00 83.50 84 TYR A O 1
ATOM 690 N N . ARG A 1 85 ? -0.492 -0.501 -15.641 1.00 77.62 85 ARG A N 1
ATOM 691 C CA . ARG A 1 85 ? 0.752 -0.009 -16.254 1.00 77.62 85 ARG A CA 1
ATOM 692 C C . ARG A 1 85 ? 1.718 -1.161 -16.548 1.00 77.62 85 ARG A C 1
ATOM 694 O O . ARG A 1 85 ? 2.286 -1.234 -17.631 1.00 77.62 85 ARG A O 1
ATOM 701 N N . LEU A 1 86 ? 1.869 -2.071 -15.589 1.00 75.38 86 LEU A N 1
ATOM 702 C CA . LEU A 1 86 ? 2.753 -3.230 -15.694 1.00 75.38 86 LEU A CA 1
ATOM 703 C C . LEU A 1 86 ? 2.269 -4.210 -16.778 1.00 75.38 86 LEU A C 1
ATOM 705 O O . LEU A 1 86 ? 3.075 -4.751 -17.528 1.00 75.38 86 LEU A O 1
ATOM 709 N N . TYR A 1 87 ? 0.950 -4.375 -16.920 1.00 81.88 87 TYR A N 1
ATOM 710 C CA . TYR A 1 87 ? 0.341 -5.123 -18.021 1.00 81.88 87 TYR A CA 1
ATOM 711 C C . TYR A 1 87 ? 0.602 -4.479 -19.390 1.00 81.88 87 TYR A C 1
ATOM 713 O O . TYR A 1 87 ? 0.988 -5.189 -20.314 1.00 81.88 87 TYR A O 1
ATOM 721 N N . GLU A 1 88 ? 0.434 -3.157 -19.530 1.00 81.19 88 GLU A N 1
ATOM 722 C CA . GLU A 1 88 ? 0.731 -2.454 -20.791 1.00 81.19 88 GLU A CA 1
ATOM 723 C C . GLU A 1 88 ? 2.181 -2.685 -21.234 1.00 81.19 88 GLU A C 1
ATOM 725 O O . GLU A 1 88 ? 2.433 -2.911 -22.412 1.00 81.19 88 GLU A O 1
ATOM 730 N N . LEU A 1 89 ? 3.120 -2.690 -20.289 1.00 74.50 89 LEU A N 1
ATOM 731 C CA . LEU A 1 89 ? 4.539 -2.926 -20.559 1.00 74.50 89 LEU A CA 1
ATOM 732 C C . LEU A 1 89 ? 4.876 -4.383 -20.878 1.00 74.50 89 LEU A C 1
ATOM 734 O O . LEU A 1 89 ? 5.792 -4.623 -21.649 1.00 74.50 89 LEU A O 1
ATOM 738 N N . ALA A 1 90 ? 4.156 -5.349 -20.308 1.00 74.81 90 ALA A N 1
ATOM 739 C CA . ALA A 1 90 ? 4.381 -6.768 -20.583 1.00 74.81 90 ALA A CA 1
ATOM 740 C C . ALA A 1 90 ? 3.848 -7.219 -21.957 1.00 74.81 90 ALA A C 1
ATOM 742 O O . ALA A 1 90 ? 4.225 -8.287 -22.438 1.00 74.81 90 ALA A O 1
ATOM 743 N N . VAL A 1 91 ? 2.922 -6.456 -22.547 1.00 77.44 91 VAL A N 1
ATOM 744 C CA . VAL A 1 91 ? 2.296 -6.758 -23.847 1.00 77.44 91 VAL A CA 1
ATOM 745 C C . VAL A 1 91 ? 2.997 -6.045 -25.014 1.00 77.44 91 VAL A C 1
ATOM 747 O O . VAL A 1 91 ? 2.825 -6.467 -26.160 1.00 77.44 91 VAL A O 1
ATOM 750 N N . LEU A 1 92 ? 3.762 -4.985 -24.737 1.00 57.81 92 LEU A N 1
ATOM 751 C CA . LEU A 1 92 ? 4.594 -4.263 -25.711 1.00 57.81 92 LEU A CA 1
ATOM 752 C C . LEU A 1 92 ? 5.912 -4.998 -25.992 1.00 57.81 92 LEU A C 1
ATOM 754 O O . LEU A 1 92 ? 6.351 -4.926 -27.162 1.00 57.81 92 LEU A O 1
#

Solvent-accessible surface area (backbone atoms only — not comparable to full-atom values): 4899 Å² total; per-residue (Å²): 132,82,62,47,66,56,32,45,50,52,18,52,51,37,45,50,51,22,51,52,51,21,50,50,37,44,71,73,44,44,90,82,30,41,68,58,21,51,48,40,35,54,52,25,51,55,50,21,50,53,35,40,51,48,32,75,45,39,90,79,43,96,53,52,70,61,54,52,52,51,48,51,51,66,54,48,54,59,50,50,54,50,54,49,54,53,48,58,61,74,75,106